Protein AF-A0A7V5PPM4-F1 (afdb_monomer_lit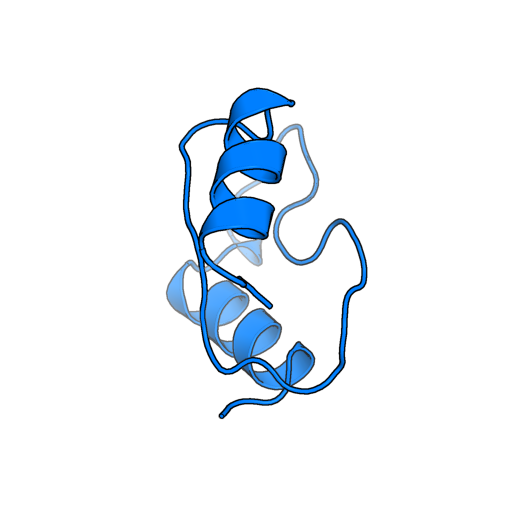e)

Sequence (59 aa):
MIQRDELAQYLAEFLRVNEFDDLGPNGLQVYGRPQISKIVTGVSASVELFEQALRRNAD

Organism: Caldithrix abyssi (NCBI:txid187145)

Radius of gyration: 12.56 Å; chains: 1; bounding box: 26×20×30 Å

InterPro domains:
  IPR002678 DUF34/NIF3 [PF01784] (3-59)
  IPR036069 DUF34/NIF3 superfamily [SSF102705] (3-59)

Second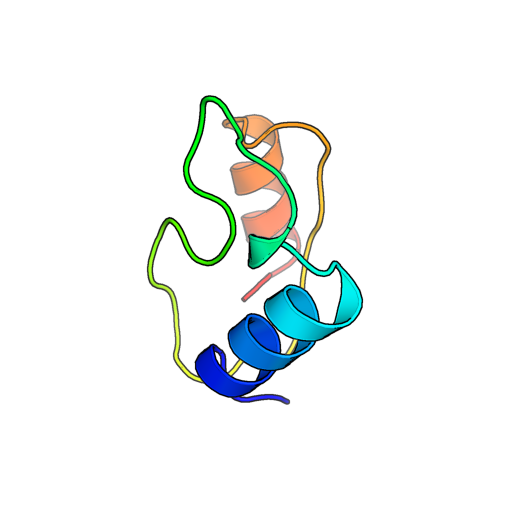ary structure (DSSP, 8-state):
-EEHHHHHHHHHHHTTGGGS--SS--S--S---SEES-----SS--HHHHHHHHHTT--

pLDDT: mean 95.95, std 3.07, range [87.38, 98.56]

Foldseek 3Di:
DDFQVVVQVVCCVVVVVVVDDDPDDPTDDDDDDGDFDADDDDPDPDPVSVVVCVVVVGD

Structure (mmCIF, N/CA/C/O backbone):
data_AF-A0A7V5PPM4-F1
#
_entry.id   AF-A0A7V5PPM4-F1
#
loop_
_atom_site.group_PDB
_atom_site.id
_atom_site.type_symbol
_atom_site.label_atom_id
_atom_site.label_alt_id
_atom_site.label_comp_id
_atom_site.label_asym_id
_atom_site.label_entity_id
_atom_site.label_seq_id
_atom_site.pdbx_PDB_ins_code
_atom_site.Cartn_x
_atom_site.Cartn_y
_atom_site.Cartn_z
_atom_site.occupancy
_atom_site.B_iso_or_equiv
_atom_site.auth_seq_id
_atom_site.auth_comp_id
_atom_site.auth_asym_id
_atom_site.auth_atom_id
_atom_site.pdbx_PDB_model_num
ATOM 1 N N . MET A 1 1 ? -14.179 4.132 3.899 1.00 87.81 1 MET A N 1
ATOM 2 C CA . MET A 1 1 ? -13.380 3.008 4.426 1.00 87.81 1 MET A CA 1
ATOM 3 C C . MET A 1 1 ? -13.486 1.874 3.428 1.00 87.81 1 MET A C 1
ATOM 5 O O . MET A 1 1 ? -14.585 1.667 2.933 1.00 87.81 1 MET A O 1
ATOM 9 N N . ILE A 1 2 ? -12.390 1.187 3.127 1.00 97.75 2 ILE A N 1
ATOM 10 C CA . ILE A 1 2 ? -12.323 0.097 2.139 1.00 97.75 2 ILE A CA 1
ATOM 11 C C . ILE A 1 2 ? -11.809 -1.177 2.813 1.00 97.75 2 ILE A C 1
ATOM 13 O O . ILE A 1 2 ? -11.092 -1.087 3.814 1.00 97.75 2 ILE A O 1
ATOM 17 N N . GLN A 1 3 ? -12.183 -2.353 2.308 1.00 98.25 3 GLN A N 1
ATOM 18 C CA . GLN A 1 3 ? -11.558 -3.597 2.756 1.00 98.25 3 GLN A CA 1
ATOM 19 C C . GLN A 1 3 ? -10.135 -3.692 2.192 1.00 98.25 3 GLN A C 1
ATOM 21 O O . GLN A 1 3 ? -9.895 -3.375 1.030 1.00 98.25 3 GLN A O 1
ATOM 26 N N . ARG A 1 4 ? -9.176 -4.142 3.003 1.00 97.75 4 ARG A N 1
ATOM 27 C CA . ARG A 1 4 ? -7.767 -4.307 2.614 1.00 97.75 4 ARG A CA 1
ATOM 28 C C . ARG A 1 4 ? -7.630 -5.136 1.339 1.00 97.75 4 ARG A C 1
ATOM 30 O O . ARG A 1 4 ? -6.875 -4.756 0.452 1.00 97.75 4 ARG A O 1
ATOM 37 N N . ASP A 1 5 ? -8.366 -6.240 1.255 1.00 97.50 5 ASP A N 1
ATOM 38 C CA . ASP A 1 5 ? -8.271 -7.170 0.126 1.00 97.50 5 ASP A CA 1
ATOM 39 C C . ASP A 1 5 ? -8.888 -6.577 -1.149 1.00 97.50 5 ASP A C 1
ATOM 41 O O . ASP A 1 5 ? -8.360 -6.775 -2.238 1.00 97.50 5 ASP A O 1
ATOM 45 N N . GLU A 1 6 ? -9.938 -5.764 -1.010 1.00 98.12 6 GLU A N 1
ATOM 46 C CA . GLU A 1 6 ? -10.529 -5.003 -2.117 1.00 98.12 6 GLU A CA 1
ATOM 47 C C . GLU A 1 6 ? -9.548 -3.946 -2.647 1.00 98.12 6 GLU A C 1
ATOM 49 O O . GLU A 1 6 ? -9.353 -3.829 -3.855 1.00 98.12 6 GLU A O 1
ATOM 54 N N . LEU A 1 7 ? -8.863 -3.224 -1.752 1.00 97.50 7 LEU A N 1
ATOM 55 C CA . LEU A 1 7 ? -7.818 -2.274 -2.137 1.00 97.50 7 LEU A CA 1
ATOM 56 C C . LEU A 1 7 ? -6.631 -2.972 -2.815 1.00 97.50 7 LEU A C 1
ATOM 58 O O . LEU A 1 7 ? -6.125 -2.477 -3.821 1.00 97.50 7 LEU A O 1
ATOM 62 N N . ALA A 1 8 ? -6.178 -4.104 -2.271 1.00 96.81 8 ALA A N 1
ATOM 63 C CA . ALA A 1 8 ? -5.073 -4.871 -2.836 1.00 96.81 8 ALA A CA 1
ATOM 64 C C . ALA A 1 8 ? -5.404 -5.364 -4.252 1.00 96.81 8 ALA A C 1
ATOM 66 O O . ALA A 1 8 ? -4.585 -5.200 -5.155 1.00 96.81 8 ALA A O 1
ATOM 67 N N . GLN A 1 9 ? -6.617 -5.887 -4.455 1.00 97.31 9 GLN A N 1
ATOM 68 C CA . GLN A 1 9 ? -7.093 -6.317 -5.768 1.00 97.31 9 GLN A CA 1
ATOM 69 C C . GLN A 1 9 ? -7.167 -5.143 -6.751 1.00 97.31 9 GLN A C 1
ATOM 71 O O . GLN A 1 9 ? -6.627 -5.230 -7.853 1.00 97.31 9 GLN A O 1
ATOM 76 N N . TYR A 1 10 ? -7.760 -4.019 -6.332 1.00 97.94 10 TYR A N 1
ATOM 77 C CA . TYR A 1 10 ? -7.842 -2.812 -7.155 1.00 97.94 10 TYR A CA 1
ATOM 78 C C . TYR A 1 10 ? -6.457 -2.334 -7.615 1.00 97.94 10 TYR A C 1
ATOM 80 O O . TYR A 1 10 ? -6.262 -2.038 -8.792 1.00 97.94 10 TYR A O 1
ATOM 88 N N . LEU A 1 11 ? -5.476 -2.276 -6.706 1.00 97.12 11 LEU A N 1
ATOM 89 C CA . LEU A 1 11 ? -4.116 -1.847 -7.041 1.00 97.12 11 LEU A CA 1
ATOM 90 C C . LEU A 1 11 ? -3.407 -2.843 -7.963 1.00 97.12 11 LEU A C 1
ATOM 92 O O . LEU A 1 11 ? -2.708 -2.414 -8.880 1.00 97.12 11 LEU A O 1
ATOM 96 N N . ALA A 1 12 ? -3.597 -4.147 -7.750 1.00 96.81 12 ALA A N 1
ATOM 97 C CA . ALA A 1 12 ? -3.017 -5.180 -8.602 1.00 96.81 12 ALA A CA 1
ATOM 98 C C . ALA A 1 12 ? -3.512 -5.067 -10.054 1.00 96.81 12 ALA A C 1
ATOM 100 O O . ALA A 1 12 ? -2.710 -5.158 -10.985 1.00 96.81 12 ALA A O 1
ATOM 101 N N . GLU A 1 13 ? -4.810 -4.812 -10.244 1.00 97.25 13 GLU A N 1
ATOM 102 C CA . GLU A 1 13 ? -5.419 -4.591 -11.559 1.00 97.25 13 GLU A CA 1
ATOM 103 C C . GLU A 1 13 ? -4.981 -3.260 -12.176 1.00 97.25 13 GLU A C 1
ATOM 105 O O . GLU A 1 13 ? -4.523 -3.226 -13.318 1.00 97.25 13 GLU A O 1
ATOM 110 N N . PHE A 1 14 ? -5.065 -2.167 -11.413 1.00 98.00 14 PHE A N 1
ATOM 111 C CA . PHE A 1 14 ? -4.744 -0.821 -11.889 1.00 98.00 14 PHE A CA 1
ATOM 112 C C . PHE A 1 14 ? -3.281 -0.689 -12.328 1.00 98.00 14 PHE A C 1
ATOM 114 O O . PHE A 1 14 ? -2.991 -0.091 -13.364 1.00 98.00 14 PHE A O 1
ATOM 121 N N . LEU A 1 15 ? -2.359 -1.265 -11.553 1.00 96.56 15 LEU A N 1
ATOM 122 C CA . LEU A 1 15 ? -0.923 -1.233 -11.836 1.00 96.56 15 LEU A CA 1
ATOM 123 C C . LEU A 1 15 ? -0.465 -2.391 -12.727 1.00 96.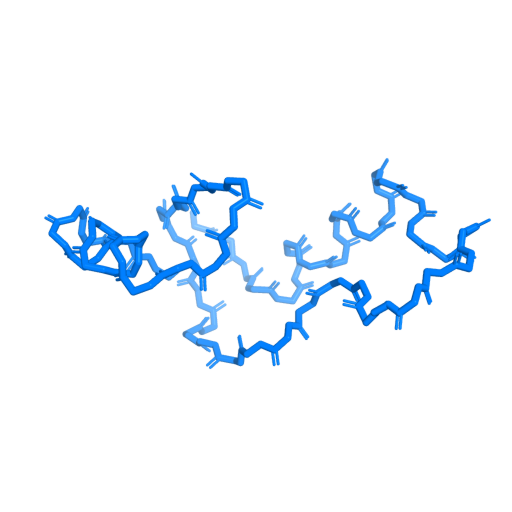56 15 LEU A C 1
ATOM 125 O O . LEU A 1 15 ? 0.695 -2.409 -13.133 1.00 96.56 15 LEU A O 1
ATOM 129 N N . ARG A 1 16 ? -1.359 -3.340 -13.040 1.00 96.31 16 ARG A N 1
ATOM 130 C CA . ARG A 1 16 ? -1.081 -4.512 -13.883 1.00 96.31 16 ARG A CA 1
ATOM 131 C C . ARG A 1 16 ? 0.131 -5.298 -13.374 1.00 96.31 16 ARG A C 1
ATOM 133 O O . ARG A 1 16 ? 0.981 -5.724 -14.149 1.00 96.31 16 ARG A O 1
ATOM 140 N N . VAL A 1 17 ? 0.215 -5.493 -12.056 1.00 93.88 17 VAL A N 1
ATOM 141 C CA . VAL A 1 17 ? 1.416 -6.038 -11.386 1.00 93.88 17 VAL A CA 1
ATOM 142 C C . VAL A 1 17 ? 1.814 -7.434 -11.872 1.00 93.88 17 VAL A C 1
ATOM 144 O O . VAL A 1 17 ? 2.978 -7.797 -11.786 1.00 93.88 17 VAL A O 1
ATOM 147 N N . ASN A 1 18 ? 0.862 -8.197 -12.415 1.00 89.56 18 ASN A N 1
ATOM 148 C CA . ASN A 1 18 ? 1.092 -9.538 -12.960 1.00 89.56 18 ASN A CA 1
ATOM 149 C C . ASN A 1 18 ? 1.741 -9.534 -14.356 1.00 89.56 18 ASN A C 1
ATOM 151 O O . ASN A 1 18 ? 2.018 -10.600 -14.896 1.00 89.56 18 ASN A O 1
ATOM 155 N N . GLU A 1 19 ? 1.934 -8.366 -14.971 1.00 94.38 19 GLU A N 1
ATOM 156 C CA . GLU A 1 19 ? 2.565 -8.242 -16.290 1.00 94.38 19 GLU A CA 1
ATOM 157 C C . GLU A 1 19 ? 4.070 -7.969 -16.224 1.00 94.38 19 GLU A C 1
ATOM 159 O O . GLU A 1 19 ? 4.734 -7.945 -17.261 1.00 94.38 19 GLU A O 1
ATOM 164 N N . PHE A 1 20 ? 4.608 -7.756 -15.023 1.00 89.38 20 PHE A N 1
ATOM 165 C CA . PHE A 1 20 ? 6.010 -7.428 -14.810 1.00 89.38 20 PHE A CA 1
ATOM 166 C C . PHE A 1 20 ? 6.656 -8.445 -13.876 1.00 89.38 20 PHE A C 1
ATOM 168 O O . PHE A 1 20 ? 6.175 -8.674 -12.766 1.00 89.38 20 PHE A O 1
ATOM 175 N N . ASP A 1 21 ? 7.784 -8.999 -14.313 1.00 88.12 21 ASP A N 1
ATOM 176 C CA . ASP A 1 21 ? 8.661 -9.776 -13.446 1.00 88.12 21 ASP A CA 1
ATOM 177 C C . ASP A 1 21 ? 9.511 -8.814 -12.613 1.00 88.12 21 ASP A C 1
ATOM 179 O O . ASP A 1 21 ? 10.339 -8.068 -13.142 1.00 88.12 21 ASP A O 1
ATOM 183 N N . ASP A 1 22 ? 9.294 -8.829 -11.303 1.00 90.31 22 ASP A N 1
ATOM 184 C CA . ASP A 1 22 ? 10.030 -8.013 -10.345 1.00 90.31 22 ASP A CA 1
ATOM 185 C C . ASP A 1 22 ? 10.941 -8.901 -9.488 1.00 90.31 22 ASP A C 1
ATOM 187 O O . ASP A 1 22 ? 10.675 -10.083 -9.257 1.00 90.31 22 ASP A O 1
ATOM 191 N N . LEU A 1 23 ? 12.040 -8.327 -9.006 1.00 89.56 23 LEU A N 1
ATOM 192 C CA . LEU A 1 23 ? 12.943 -8.999 -8.077 1.00 89.56 23 LEU A CA 1
ATOM 193 C C . LEU A 1 23 ? 12.270 -9.239 -6.716 1.00 89.56 23 LEU A C 1
ATOM 195 O O . LEU A 1 23 ? 12.677 -10.142 -5.984 1.00 89.56 23 LEU A O 1
ATOM 199 N N . GLY A 1 24 ? 11.274 -8.420 -6.362 1.00 87.38 24 GLY A N 1
ATOM 200 C CA . GLY A 1 24 ? 10.526 -8.509 -5.110 1.00 87.38 24 GLY A CA 1
ATOM 201 C C . GLY A 1 24 ? 9.043 -8.848 -5.297 1.00 87.38 24 GLY A C 1
ATOM 202 O O . GLY A 1 24 ? 8.497 -8.723 -6.390 1.00 87.38 24 GLY A O 1
ATOM 203 N N . PRO A 1 25 ? 8.349 -9.260 -4.221 1.00 91.56 25 PRO A N 1
ATOM 204 C CA . PRO A 1 25 ? 6.914 -9.507 -4.282 1.00 91.56 25 PRO A CA 1
ATOM 205 C C . PRO A 1 25 ? 6.134 -8.192 -4.428 1.00 91.56 25 PRO A C 1
ATOM 207 O O . PRO A 1 25 ? 6.207 -7.315 -3.562 1.00 91.56 25 PRO A O 1
ATOM 210 N N . ASN A 1 26 ? 5.329 -8.085 -5.485 1.00 94.00 26 ASN A N 1
ATOM 211 C CA . ASN A 1 26 ? 4.357 -7.007 -5.655 1.00 94.00 26 ASN A CA 1
ATOM 212 C C . ASN A 1 26 ? 3.068 -7.277 -4.860 1.00 94.00 26 ASN A C 1
ATOM 214 O O . ASN A 1 26 ? 2.617 -8.416 -4.746 1.00 94.00 26 ASN A O 1
ATOM 218 N N . GLY A 1 27 ? 2.448 -6.216 -4.333 1.00 93.75 27 GLY A N 1
ATOM 219 C CA . GLY A 1 27 ? 1.179 -6.289 -3.600 1.00 93.75 27 GLY A CA 1
ATOM 220 C C . GLY A 1 27 ? 1.326 -6.277 -2.074 1.00 93.75 27 GLY A C 1
ATOM 221 O O . GLY A 1 27 ? 2.200 -5.610 -1.521 1.00 93.75 27 GLY A O 1
ATOM 222 N N . LEU A 1 28 ? 0.415 -6.963 -1.374 1.00 94.75 28 LEU A N 1
ATOM 223 C CA . LEU A 1 28 ? 0.364 -6.978 0.090 1.00 94.75 28 LEU A CA 1
ATOM 224 C C . LEU A 1 28 ? 1.507 -7.817 0.676 1.00 94.75 28 LEU A C 1
ATOM 226 O O . LEU A 1 28 ? 1.496 -9.041 0.582 1.00 94.75 28 LEU A O 1
ATOM 230 N N . GLN A 1 29 ? 2.460 -7.157 1.331 1.00 95.06 29 GLN A N 1
ATOM 231 C CA . GLN A 1 29 ? 3.622 -7.827 1.928 1.00 95.06 29 GLN A CA 1
ATOM 232 C C . GLN A 1 29 ? 3.445 -8.135 3.421 1.00 95.06 29 GLN A C 1
ATOM 234 O O . GLN A 1 29 ? 3.881 -9.181 3.895 1.00 95.06 29 GLN A O 1
ATOM 239 N N . VAL A 1 30 ? 2.793 -7.238 4.170 1.00 94.94 30 VAL A N 1
ATOM 240 C CA . VAL A 1 30 ? 2.539 -7.394 5.610 1.00 94.94 30 VAL A CA 1
ATOM 241 C C . VAL A 1 30 ? 1.067 -7.134 5.891 1.00 94.94 30 VAL A C 1
ATOM 243 O O . VAL A 1 30 ? 0.516 -6.104 5.507 1.00 94.94 30 VAL A O 1
ATOM 246 N N . TYR A 1 31 ? 0.427 -8.075 6.577 1.00 92.88 31 TYR A N 1
ATOM 247 C CA . TYR A 1 31 ? -0.982 -7.974 6.925 1.00 92.88 31 TYR A CA 1
ATOM 248 C C . TYR A 1 31 ? -1.211 -6.975 8.062 1.00 92.88 31 TYR A C 1
ATOM 250 O O . TYR A 1 31 ? -0.633 -7.095 9.140 1.00 92.88 31 TYR A O 1
ATOM 258 N N . GLY A 1 32 ? -2.113 -6.025 7.819 1.00 92.69 32 GLY A N 1
ATOM 259 C CA . GLY A 1 32 ? -2.681 -5.139 8.829 1.00 92.69 32 GLY A CA 1
ATOM 260 C C . GLY A 1 32 ? -4.163 -5.423 9.083 1.00 92.69 32 GLY A C 1
ATOM 261 O O . GLY A 1 32 ? -4.698 -6.492 8.766 1.00 92.69 32 GLY A O 1
ATOM 262 N N . ARG A 1 33 ? -4.842 -4.419 9.632 1.00 96.00 33 ARG A N 1
ATOM 263 C CA . ARG A 1 33 ? -6.292 -4.400 9.867 1.00 96.00 33 ARG A CA 1
ATOM 264 C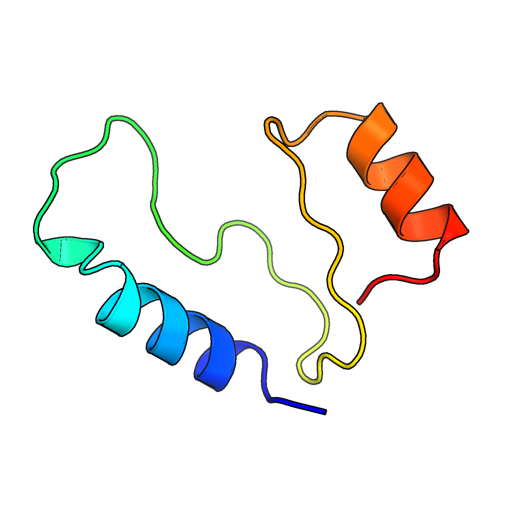 C . ARG A 1 33 ? -7.104 -4.621 8.579 1.00 96.00 33 ARG A C 1
ATOM 266 O O . ARG A 1 33 ? -6.679 -4.206 7.503 1.00 96.00 33 ARG A O 1
ATOM 273 N N . PRO A 1 34 ? -8.296 -5.238 8.674 1.00 97.44 34 PRO A N 1
ATOM 274 C CA . PRO A 1 34 ? -9.120 -5.530 7.503 1.00 97.44 34 PRO A CA 1
ATOM 275 C C . PRO A 1 34 ? -9.732 -4.277 6.870 1.00 97.44 34 PRO A C 1
ATOM 277 O O . PRO A 1 34 ? -9.912 -4.248 5.662 1.00 97.44 34 PRO A O 1
ATOM 280 N N . GLN A 1 35 ? -10.028 -3.233 7.650 1.00 98.25 35 GLN A N 1
ATOM 281 C CA . GLN A 1 35 ? -10.700 -2.035 7.147 1.00 98.25 35 GLN A CA 1
ATOM 282 C C . GLN A 1 35 ? -9.788 -0.807 7.195 1.00 98.25 35 GLN A C 1
ATOM 284 O O . GLN A 1 35 ? -9.325 -0.405 8.262 1.00 98.25 35 GLN A O 1
ATOM 289 N N . ILE A 1 36 ? -9.555 -0.187 6.042 1.00 97.88 36 ILE A N 1
ATOM 290 C CA . ILE A 1 36 ? -8.603 0.912 5.849 1.00 97.88 36 ILE A CA 1
ATOM 291 C C . ILE A 1 36 ? -9.368 2.224 5.630 1.00 97.88 36 ILE A C 1
ATOM 293 O O . ILE A 1 36 ? -10.333 2.285 4.859 1.00 97.88 36 ILE A O 1
ATOM 297 N N . SER A 1 37 ? -8.930 3.288 6.299 1.00 98.00 37 SER A N 1
ATOM 298 C CA . SER A 1 37 ? -9.516 4.636 6.246 1.00 98.00 37 SER A CA 1
ATOM 299 C C . SER A 1 37 ? -8.487 5.716 5.897 1.00 98.00 37 SER A C 1
ATOM 301 O O . SER A 1 37 ? -8.863 6.743 5.336 1.00 98.00 37 SER A O 1
ATOM 303 N N . LYS A 1 38 ? -7.205 5.502 6.208 1.00 97.88 38 LYS A N 1
ATOM 304 C CA . LYS A 1 38 ? -6.099 6.426 5.972 1.00 97.88 38 LYS A CA 1
ATOM 305 C C . LYS A 1 38 ? -4.846 5.670 5.549 1.00 97.88 38 LYS A C 1
ATOM 307 O O . LYS A 1 38 ? -4.329 4.846 6.291 1.00 97.88 38 LYS A O 1
ATOM 312 N N . ILE A 1 39 ? -4.329 6.038 4.386 1.00 97.44 39 ILE A N 1
ATOM 313 C CA . ILE A 1 39 ? -3.120 5.461 3.801 1.00 97.44 39 ILE A CA 1
ATOM 314 C C . ILE A 1 39 ? -1.994 6.491 3.886 1.00 97.44 39 ILE A C 1
ATOM 316 O O . ILE A 1 39 ? -2.212 7.683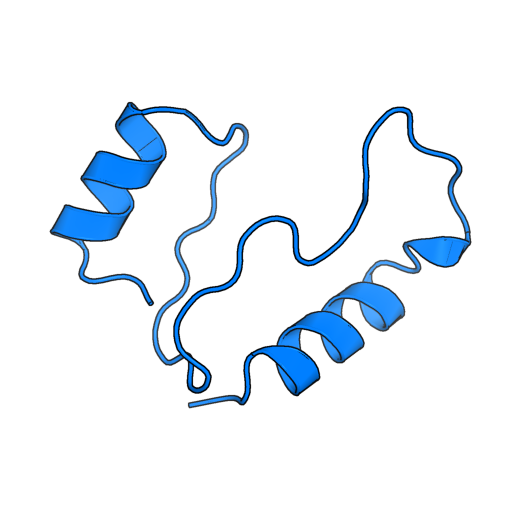 3.656 1.00 97.44 39 ILE A O 1
ATOM 320 N N . VAL A 1 40 ? -0.788 6.023 4.197 1.00 98.06 40 VAL A N 1
ATOM 321 C CA . VAL A 1 40 ? 0.457 6.777 4.029 1.00 98.06 40 VAL A CA 1
ATOM 322 C C . VAL A 1 40 ? 1.309 6.045 3.002 1.00 98.06 40 VAL A C 1
ATOM 324 O O . VAL A 1 40 ? 1.432 4.826 3.046 1.00 98.06 40 VAL A O 1
ATOM 327 N N . THR A 1 41 ? 1.894 6.798 2.078 1.00 97.81 41 THR A N 1
ATOM 328 C CA . THR A 1 41 ? 2.773 6.276 1.029 1.00 97.81 41 THR A CA 1
ATOM 329 C C . THR A 1 41 ? 4.178 6.834 1.205 1.00 97.81 41 THR A C 1
ATOM 331 O O . THR A 1 41 ? 4.345 7.981 1.623 1.00 97.81 41 THR A O 1
ATOM 334 N N . GLY A 1 42 ? 5.187 6.056 0.832 1.00 97.19 42 GLY A N 1
ATOM 335 C CA . GLY A 1 42 ? 6.582 6.480 0.789 1.00 97.19 42 GLY A CA 1
ATOM 336 C C . GLY A 1 42 ? 7.336 5.716 -0.292 1.00 97.19 42 GLY A C 1
ATOM 337 O O . GLY A 1 42 ? 6.837 4.716 -0.800 1.00 97.19 42 GLY A O 1
ATOM 338 N N . VAL A 1 43 ? 8.527 6.196 -0.651 1.00 97.38 43 VAL A N 1
ATOM 339 C CA . VAL A 1 43 ? 9.366 5.550 -1.677 1.00 97.38 43 VAL A CA 1
ATOM 340 C C . VAL A 1 43 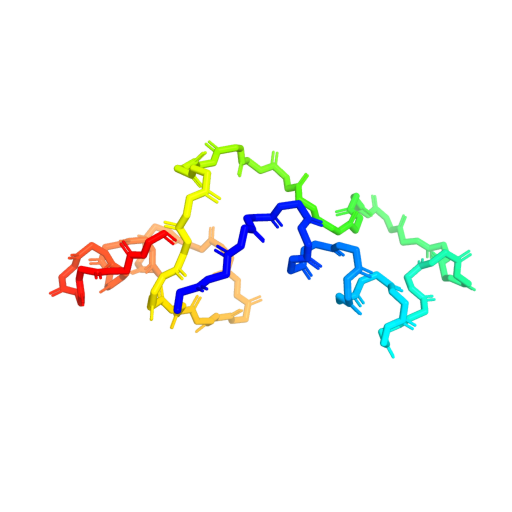? 9.968 4.241 -1.156 1.00 97.38 43 VAL A C 1
ATOM 342 O O . VAL A 1 43 ? 10.000 3.253 -1.879 1.00 97.38 43 VAL A O 1
ATOM 345 N N . SER A 1 44 ? 10.397 4.225 0.110 1.00 96.62 44 SER A N 1
ATOM 346 C CA . SER A 1 44 ? 10.993 3.055 0.763 1.00 96.62 44 SER A CA 1
ATOM 347 C C . SER A 1 44 ? 10.290 2.762 2.083 1.00 96.62 44 SER A C 1
ATOM 349 O O . SER A 1 44 ? 10.002 3.687 2.844 1.00 96.62 44 SER A O 1
ATOM 351 N N . ALA A 1 45 ? 10.087 1.480 2.394 1.00 96.69 45 ALA A N 1
ATOM 352 C CA . ALA A 1 45 ? 9.567 1.005 3.678 1.00 96.69 45 ALA A CA 1
ATOM 353 C C . ALA A 1 45 ? 10.621 1.122 4.804 1.00 96.69 45 ALA A C 1
ATOM 355 O O . ALA A 1 45 ? 11.086 0.126 5.354 1.00 96.69 45 ALA A O 1
ATOM 356 N N . SER A 1 46 ? 11.056 2.349 5.105 1.00 98.25 46 SER A N 1
ATOM 357 C CA . SER A 1 46 ? 12.053 2.651 6.138 1.00 98.25 46 SER A CA 1
ATOM 358 C C . SER A 1 46 ? 11.429 2.760 7.534 1.00 98.25 46 SER A C 1
ATOM 360 O O . SER A 1 46 ? 10.231 3.001 7.679 1.00 98.25 46 SER A O 1
ATOM 362 N N . VAL A 1 47 ? 12.258 2.651 8.580 1.00 98.50 47 VAL A N 1
ATOM 363 C CA . VAL A 1 47 ? 11.832 2.886 9.976 1.00 98.50 47 VAL A CA 1
ATOM 364 C C . VAL A 1 47 ? 11.169 4.257 10.123 1.00 98.50 47 VAL A C 1
ATOM 366 O O . VAL A 1 47 ? 10.101 4.367 10.718 1.00 98.50 47 VAL A O 1
ATOM 369 N N . GLU A 1 48 ? 11.751 5.289 9.508 1.00 98.38 48 GLU A N 1
ATOM 370 C CA . GLU A 1 48 ? 11.195 6.641 9.527 1.00 98.38 48 GLU A CA 1
ATOM 371 C C . GLU A 1 48 ? 9.788 6.697 8.915 1.00 98.38 48 GLU A C 1
ATOM 373 O O . GLU A 1 48 ? 8.902 7.325 9.496 1.00 98.38 48 GLU A O 1
ATOM 378 N N . LEU A 1 49 ? 9.542 6.012 7.788 1.00 98.50 49 LEU A N 1
ATOM 379 C CA . LEU A 1 49 ? 8.210 5.972 7.180 1.00 98.50 49 LEU A CA 1
ATOM 380 C C . LEU A 1 49 ? 7.177 5.400 8.158 1.00 98.50 49 LEU A C 1
ATOM 382 O O . LEU A 1 49 ? 6.104 5.983 8.322 1.00 98.50 49 LEU A O 1
ATOM 386 N N . PHE A 1 50 ? 7.505 4.298 8.835 1.00 98.06 50 PHE A N 1
ATOM 387 C CA . PHE A 1 50 ? 6.604 3.677 9.805 1.00 98.06 50 PHE A CA 1
ATOM 388 C C . PHE A 1 50 ? 6.365 4.562 11.036 1.00 98.06 50 PHE A C 1
ATOM 390 O O . PHE A 1 50 ? 5.226 4.670 11.494 1.00 98.06 50 PHE A O 1
ATOM 397 N N . GLU A 1 51 ? 7.385 5.267 11.534 1.00 98.56 51 GLU A N 1
ATOM 398 C CA . GLU A 1 51 ? 7.203 6.245 12.614 1.00 98.56 51 GLU A CA 1
ATOM 399 C C . GLU A 1 51 ? 6.265 7.390 12.208 1.00 98.56 51 GLU A C 1
ATOM 401 O O . GLU A 1 51 ? 5.401 7.801 12.988 1.00 98.56 51 GLU A O 1
ATOM 406 N N . GLN A 1 52 ? 6.402 7.913 10.985 1.00 98.31 52 GLN A N 1
ATOM 407 C CA . GLN A 1 52 ? 5.518 8.966 10.481 1.00 98.31 52 GLN A CA 1
ATOM 408 C C . GLN A 1 52 ? 4.093 8.446 10.257 1.00 98.31 52 GLN A C 1
ATOM 410 O O . GLN A 1 52 ? 3.131 9.136 10.603 1.00 98.31 52 GLN A O 1
ATOM 415 N N . ALA A 1 53 ? 3.940 7.227 9.734 1.00 98.38 53 ALA A N 1
ATOM 416 C CA . ALA A 1 53 ? 2.647 6.569 9.569 1.00 98.38 53 ALA A CA 1
ATOM 417 C C . ALA A 1 53 ? 1.923 6.422 10.919 1.00 98.38 53 ALA A C 1
ATOM 419 O O . ALA A 1 53 ? 0.753 6.799 11.035 1.00 98.38 53 ALA A O 1
ATOM 420 N N . LEU A 1 54 ? 2.648 6.004 11.964 1.00 98.12 54 LEU A N 1
ATOM 421 C CA . LEU A 1 54 ? 2.137 5.941 13.332 1.00 98.12 54 LEU A CA 1
ATOM 422 C C . LEU A 1 54 ? 1.697 7.322 13.841 1.00 98.12 54 LEU A C 1
ATOM 424 O O . LEU A 1 54 ? 0.557 7.478 14.276 1.00 98.12 54 LEU A O 1
ATOM 428 N N . ARG A 1 55 ? 2.548 8.356 13.728 1.00 98.56 55 ARG A N 1
ATOM 429 C CA . ARG A 1 55 ? 2.210 9.735 14.152 1.00 98.56 55 ARG A CA 1
ATOM 430 C C . ARG A 1 55 ? 0.977 10.287 13.433 1.00 98.56 55 ARG A C 1
ATOM 432 O O . ARG A 1 55 ? 0.236 11.092 13.994 1.00 98.56 55 ARG A O 1
ATOM 439 N N . ARG A 1 56 ? 0.743 9.870 12.186 1.00 98.12 56 ARG A N 1
ATOM 440 C CA . ARG A 1 56 ? -0.424 10.270 11.387 1.00 98.12 56 ARG A CA 1
ATOM 441 C C . ARG A 1 56 ? -1.657 9.407 11.638 1.00 98.12 56 ARG A C 1
ATOM 443 O O . ARG A 1 56 ? -2.708 9.744 11.087 1.00 98.12 56 ARG A O 1
ATOM 450 N N . ASN A 1 57 ? -1.576 8.373 12.477 1.00 97.69 57 ASN A N 1
ATOM 451 C CA . ASN A 1 57 ? -2.626 7.371 12.674 1.00 97.69 57 ASN A CA 1
ATOM 452 C C . ASN A 1 57 ? -3.082 6.795 11.327 1.00 97.69 57 ASN A C 1
ATOM 454 O O . ASN A 1 57 ? -4.251 6.939 10.955 1.00 97.69 57 ASN A O 1
ATOM 458 N N . ALA A 1 58 ? -2.110 6.313 10.550 1.00 98.00 58 ALA A N 1
ATOM 459 C CA . ALA A 1 58 ? -2.350 5.521 9.355 1.00 98.00 58 ALA A CA 1
ATOM 460 C C . ALA A 1 58 ? -2.832 4.118 9.733 1.00 98.00 58 ALA A C 1
ATOM 462 O O . ALA A 1 58 ? -2.635 3.659 10.861 1.00 98.00 58 ALA A O 1
ATOM 463 N N . ASP A 1 59 ? -3.467 3.475 8.766 1.00 96.19 59 ASP A N 1
ATOM 464 C CA . ASP A 1 59 ? -4.172 2.215 8.924 1.00 96.19 59 ASP A CA 1
ATOM 465 C C . ASP A 1 59 ? -3.458 1.051 8.245 1.00 96.19 59 ASP A C 1
ATOM 467 O O . ASP A 1 59 ? -2.865 1.278 7.166 1.00 96.19 59 ASP A O 1
#